Protein AF-A0A6G0KIG2-F1 (afdb_monomer)

Solvent-accessible surface area (backbone atoms only — not comparable to full-atom values): 6569 Å² total; per-residue (Å²): 133,84,80,53,71,65,61,58,51,50,54,50,49,51,51,51,50,54,52,50,51,51,53,54,60,54,52,46,63,75,35,83,82,42,42,70,57,64,36,70,68,50,46,50,51,52,51,52,51,52,53,48,53,54,50,46,46,48,62,61,52,49,46,50,52,46,25,50,55,40,21,59,71,62,56,51,98,90,60,57,73,72,58,31,50,52,49,11,48,52,52,40,52,50,53,51,52,50,53,52,51,50,54,52,48,52,50,51,61,62,62,64,58,74,90,74,127

pLDDT: mean 79.56, std 15.04, range [39.03, 95.31]

Sequence (117 aa):
MVQTGHAVAVAFALNIAAGAATILGGMVIFSKRLVYLANPLSLAVALSISSGVMMFISLVEIFGESVHLLTEGLRTEDMSEETATGHGWLSATACFAIGIALIYFIDMARGSHPSTK

Mean predicted aligned error: 9.88 Å

Secondary structure (DSSP, 8-state):
----HHHHHHHHHHHHHHHHHHHHHHHHHT-TTTGGGGSHHHHHHHHHHHHHHHHHIIIIIIHHHHHHHHHHHH--TTS-HHHHHHHHHHHHHHHHHHHHHHHHHHHHHHHTS----

Radius of gyration: 20.78 Å; Cα contacts (8 Å, |Δi|>4): 36; chains: 1; bounding box: 56×28×56 Å

Foldseek 3Di:
DPPDVVVVVVVVVVVVVVVVVVVVVVVLCVDPVSVVCVPPVNVVVVVVVVVVVVVCCVPPPVLVVQLVVQLVVQDDPPDDSVVSSVVSNVVSVVVVVVVVVVVVVVVVVVPVPPPPD

Organism: NCBI:txid53985

Structure (mmCIF, N/CA/C/O backbone):
data_AF-A0A6G0KIG2-F1
#
_entry.id   AF-A0A6G0KIG2-F1
#
loop_
_atom_site.group_PDB
_atom_site.id
_atom_site.type_symbol
_atom_site.label_atom_id
_atom_site.label_alt_id
_atom_site.label_comp_id
_atom_site.label_asym_id
_atom_site.label_entity_id
_atom_site.label_seq_id
_atom_site.pdbx_PDB_ins_code
_atom_site.Cartn_x
_atom_site.Cartn_y
_atom_site.Cartn_z
_atom_site.occupancy
_atom_site.B_iso_or_equiv
_atom_site.auth_seq_id
_atom_site.auth_comp_id
_atom_site.auth_asym_id
_atom_site.auth_atom_id
_atom_site.pdbx_PDB_model_num
ATOM 1 N N . MET A 1 1 ? 20.278 -15.048 -8.281 1.00 42.38 1 MET A N 1
ATOM 2 C CA . MET A 1 1 ? 20.905 -14.250 -7.207 1.00 42.38 1 MET A CA 1
ATOM 3 C C . MET A 1 1 ? 20.117 -14.518 -5.932 1.00 42.38 1 MET A C 1
ATOM 5 O O . MET A 1 1 ? 18.937 -14.208 -5.894 1.00 42.38 1 MET A O 1
ATOM 9 N N . VAL A 1 2 ? 20.697 -15.236 -4.966 1.00 48.34 2 VAL A N 1
ATOM 10 C CA . VAL A 1 2 ? 20.004 -15.663 -3.737 1.00 48.34 2 VAL A CA 1
ATOM 11 C C . VAL A 1 2 ? 19.819 -14.438 -2.848 1.00 48.34 2 VAL A C 1
ATOM 13 O O . VAL A 1 2 ? 20.788 -13.941 -2.283 1.00 48.34 2 VAL A O 1
ATOM 16 N N . GLN A 1 3 ? 18.593 -13.924 -2.764 1.00 55.91 3 GLN A N 1
ATOM 17 C CA . GLN A 1 3 ? 18.267 -12.810 -1.881 1.00 55.91 3 GLN A CA 1
ATOM 18 C C . GLN A 1 3 ? 18.379 -13.301 -0.431 1.00 55.91 3 GLN A C 1
ATOM 20 O O . GLN A 1 3 ? 17.667 -14.198 0.016 1.00 55.91 3 GLN A O 1
ATOM 25 N N . THR A 1 4 ? 19.383 -12.765 0.247 1.00 64.12 4 THR A N 1
ATOM 26 C CA . THR A 1 4 ? 19.946 -13.158 1.537 1.00 64.12 4 THR A CA 1
ATOM 27 C C . THR A 1 4 ? 18.859 -1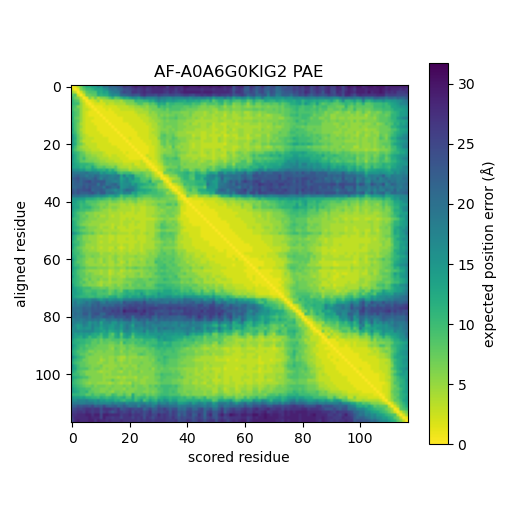3.286 2.605 1.00 64.12 4 THR A C 1
ATOM 29 O O . THR A 1 4 ? 18.028 -12.390 2.736 1.00 64.12 4 THR A O 1
ATOM 32 N N . GLY A 1 5 ? 18.873 -14.353 3.417 1.00 73.31 5 GLY A N 1
ATOM 33 C CA . GLY A 1 5 ? 17.841 -14.633 4.435 1.00 73.31 5 GLY A CA 1
ATOM 34 C C . GLY A 1 5 ? 17.510 -13.468 5.385 1.00 73.31 5 GLY A C 1
ATOM 35 O O . GLY A 1 5 ? 16.418 -13.427 5.943 1.00 73.31 5 GLY A O 1
ATOM 36 N N . HIS A 1 6 ? 18.400 -12.478 5.507 1.00 79.81 6 HIS A N 1
ATOM 37 C CA . HIS A 1 6 ? 18.152 -11.224 6.215 1.00 79.81 6 HIS A CA 1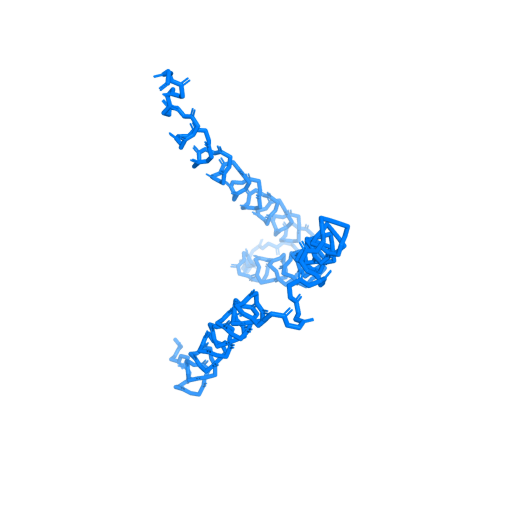
ATOM 38 C C . HIS A 1 6 ? 17.013 -10.384 5.608 1.00 79.81 6 HIS A C 1
ATOM 40 O O . HIS A 1 6 ? 16.145 -9.931 6.344 1.00 79.81 6 HIS A O 1
ATOM 46 N N . ALA A 1 7 ? 16.956 -10.214 4.281 1.00 85.69 7 ALA A N 1
ATOM 47 C CA . ALA A 1 7 ? 15.901 -9.429 3.630 1.00 85.69 7 ALA A CA 1
ATOM 48 C C . ALA A 1 7 ? 14.523 -10.084 3.808 1.00 85.69 7 ALA A C 1
ATOM 50 O O . ALA A 1 7 ? 13.537 -9.413 4.102 1.00 85.69 7 ALA A O 1
ATOM 51 N N . VAL A 1 8 ? 14.476 -11.416 3.701 1.00 87.12 8 VAL A N 1
ATOM 52 C CA . VAL A 1 8 ? 13.255 -12.199 3.932 1.00 87.12 8 VAL A CA 1
ATOM 53 C C . VAL A 1 8 ? 12.813 -12.098 5.395 1.00 87.12 8 VAL A C 1
ATOM 55 O O . VAL A 1 8 ? 11.633 -11.889 5.664 1.00 87.12 8 VAL A O 1
ATOM 58 N N . ALA A 1 9 ? 13.753 -12.178 6.343 1.00 87.94 9 ALA A N 1
ATOM 59 C CA . ALA A 1 9 ? 13.463 -12.019 7.765 1.00 87.94 9 ALA A CA 1
ATOM 60 C C . ALA A 1 9 ? 12.946 -10.610 8.105 1.00 87.94 9 ALA A C 1
ATOM 62 O O . ALA A 1 9 ? 11.990 -10.487 8.868 1.00 87.94 9 ALA A O 1
ATOM 63 N N . VAL A 1 10 ? 13.526 -9.559 7.513 1.00 91.38 10 VAL A N 1
ATOM 64 C CA . VAL A 1 10 ? 13.062 -8.173 7.690 1.00 91.38 10 VAL A CA 1
ATOM 65 C C . VAL A 1 10 ? 11.662 -7.991 7.107 1.00 91.38 10 VAL A C 1
ATOM 67 O O . VAL A 1 10 ? 10.788 -7.475 7.799 1.00 91.38 10 VAL A O 1
ATOM 70 N N . ALA A 1 11 ? 11.406 -8.472 5.886 1.00 90.94 11 ALA A N 1
ATOM 71 C CA . ALA A 1 11 ? 10.077 -8.406 5.276 1.00 90.94 11 ALA A CA 1
ATOM 72 C C . ALA A 1 11 ? 9.019 -9.127 6.131 1.00 90.94 11 ALA A C 1
ATOM 74 O O . ALA A 1 11 ? 7.927 -8.606 6.359 1.00 90.94 11 ALA A O 1
ATOM 75 N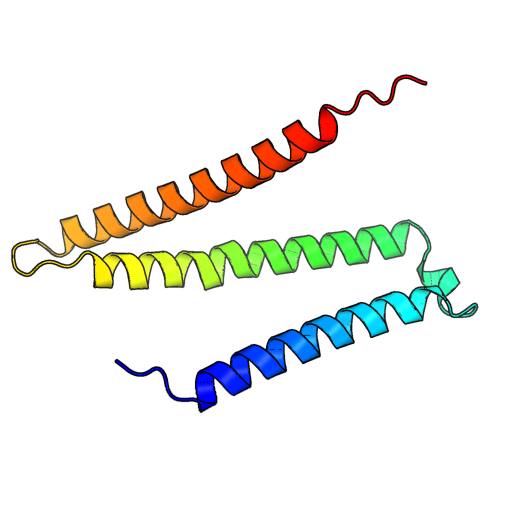 N . PHE A 1 12 ? 9.362 -10.298 6.671 1.00 92.38 12 PHE A N 1
ATOM 76 C CA . PHE A 1 12 ? 8.480 -11.052 7.557 1.00 92.38 12 PHE A CA 1
ATOM 77 C C . PHE A 1 12 ? 8.223 -10.328 8.887 1.00 92.38 12 PHE A C 1
ATOM 79 O O . PHE A 1 12 ? 7.077 -10.238 9.329 1.00 92.38 12 PHE A O 1
ATOM 86 N N . ALA A 1 13 ? 9.264 -9.761 9.502 1.00 93.69 13 ALA A N 1
ATOM 87 C CA . ALA A 1 13 ? 9.140 -8.983 10.731 1.00 93.69 13 ALA A CA 1
ATOM 88 C C . ALA A 1 13 ? 8.266 -7.733 10.535 1.00 93.69 13 ALA A C 1
ATOM 90 O O . ALA A 1 13 ? 7.409 -7.454 11.373 1.00 93.69 13 ALA A O 1
ATOM 91 N N . LEU A 1 14 ? 8.425 -7.022 9.413 1.00 92.69 14 LEU A N 1
ATOM 92 C CA . LEU A 1 14 ? 7.591 -5.868 9.064 1.00 92.69 14 LEU A CA 1
ATOM 93 C C . LEU A 1 14 ? 6.126 -6.272 8.861 1.00 92.69 14 LEU A C 1
ATOM 95 O O . LEU A 1 14 ? 5.236 -5.577 9.346 1.00 92.69 14 LEU A O 1
ATOM 99 N N . ASN A 1 15 ? 5.860 -7.419 8.230 1.00 94.38 15 ASN A N 1
ATOM 100 C CA . ASN A 1 15 ? 4.495 -7.918 8.067 1.00 94.38 15 ASN A CA 1
ATOM 101 C C . ASN A 1 15 ? 3.842 -8.288 9.414 1.00 94.38 15 ASN A C 1
ATOM 103 O O . ASN A 1 15 ? 2.681 -7.955 9.653 1.00 94.38 15 ASN A O 1
ATOM 107 N N . ILE A 1 16 ? 4.592 -8.916 10.331 1.00 95.06 16 ILE A N 1
ATOM 108 C CA . ILE A 1 16 ? 4.116 -9.182 11.700 1.00 95.06 16 ILE A CA 1
ATOM 109 C C . ILE A 1 16 ? 3.839 -7.872 12.442 1.00 95.06 16 ILE A C 1
ATOM 111 O O . ILE A 1 16 ? 2.799 -7.746 13.089 1.00 95.06 16 ILE A O 1
ATOM 115 N N . ALA A 1 17 ? 4.734 -6.889 12.338 1.00 94.75 17 ALA A N 1
ATOM 116 C CA . ALA A 1 17 ? 4.561 -5.588 12.974 1.00 94.75 17 ALA A CA 1
ATOM 117 C C . ALA A 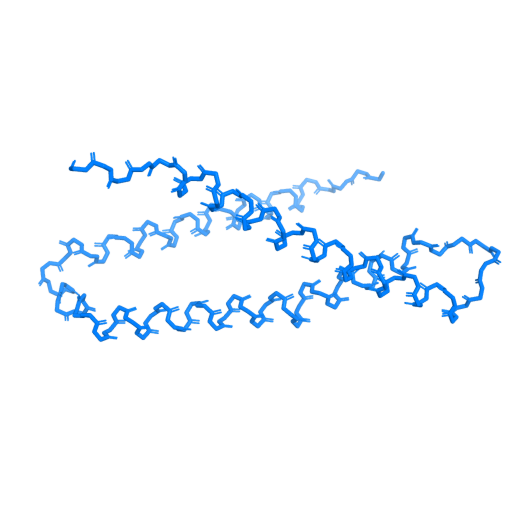1 17 ? 3.326 -4.846 12.433 1.00 94.75 17 ALA A C 1
ATOM 119 O O . ALA A 1 17 ? 2.545 -4.311 13.220 1.00 94.75 17 ALA A O 1
ATOM 120 N N . ALA A 1 18 ? 3.095 -4.875 11.117 1.00 92.31 18 ALA A N 1
ATOM 121 C CA . ALA A 1 18 ? 1.904 -4.302 10.488 1.00 92.31 18 ALA A CA 1
ATOM 122 C C . ALA A 1 18 ? 0.610 -4.992 10.965 1.00 92.31 18 ALA A C 1
ATOM 124 O O . ALA A 1 18 ? -0.376 -4.326 11.305 1.00 92.31 18 ALA A O 1
ATOM 125 N N . GLY A 1 19 ? 0.623 -6.325 11.071 1.00 93.25 19 GLY A N 1
ATOM 126 C CA . GLY A 1 19 ? -0.487 -7.095 11.638 1.00 93.25 19 GLY A CA 1
ATOM 127 C C . GLY A 1 19 ? -0.756 -6.740 13.104 1.00 93.25 19 GLY A C 1
ATOM 128 O O . GLY A 1 19 ? -1.898 -6.477 13.483 1.00 93.25 19 GLY A O 1
ATOM 129 N N . ALA A 1 20 ? 0.294 -6.649 13.924 1.00 94.12 20 ALA A N 1
ATOM 130 C CA . ALA A 1 20 ? 0.191 -6.250 15.325 1.00 94.12 20 ALA A CA 1
ATOM 131 C C . ALA A 1 20 ? -0.351 -4.819 15.484 1.00 94.12 20 ALA A C 1
ATOM 133 O O . ALA A 1 20 ? -1.223 -4.591 16.322 1.00 94.12 20 ALA A O 1
ATOM 134 N N . ALA A 1 21 ? 0.092 -3.872 14.651 1.00 92.12 21 ALA A N 1
ATOM 135 C CA . ALA A 1 21 ? -0.424 -2.503 14.639 1.00 92.12 21 ALA A CA 1
ATOM 136 C C . ALA A 1 21 ? -1.932 -2.460 14.334 1.00 92.12 21 ALA A C 1
ATOM 138 O O . ALA A 1 21 ? -2.674 -1.727 14.989 1.00 92.12 21 ALA A O 1
ATOM 139 N N . THR A 1 22 ? -2.405 -3.303 13.411 1.00 91.00 22 THR A N 1
ATOM 140 C CA . THR A 1 22 ? -3.836 -3.427 13.084 1.00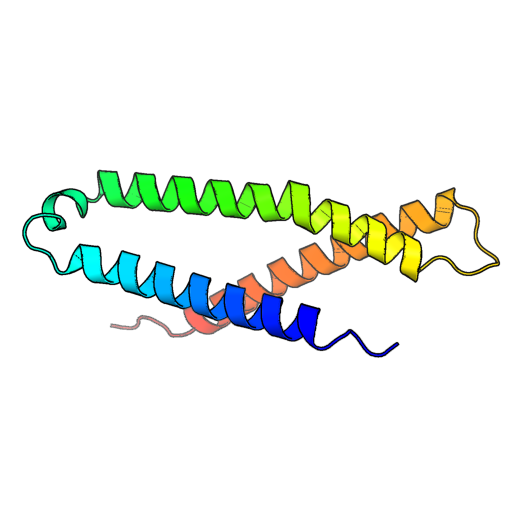 91.00 22 THR A CA 1
ATOM 141 C C . THR A 1 22 ? -4.639 -3.985 14.263 1.00 91.00 22 THR A C 1
ATOM 143 O O . THR A 1 22 ? -5.700 -3.456 14.596 1.00 91.00 22 THR A O 1
ATOM 146 N N . ILE A 1 23 ? -4.121 -5.012 14.950 1.00 91.25 23 ILE A N 1
ATOM 147 C CA . ILE A 1 23 ? -4.758 -5.596 16.143 1.00 91.25 23 ILE A CA 1
ATOM 148 C C . ILE A 1 23 ? -4.832 -4.571 17.279 1.00 91.25 23 ILE A C 1
ATOM 150 O O . ILE A 1 23 ? -5.878 -4.436 17.915 1.00 91.25 23 ILE A O 1
ATOM 154 N N . LEU A 1 24 ? -3.754 -3.818 17.519 1.00 88.00 24 LEU A N 1
ATOM 155 C CA . LEU A 1 24 ? -3.734 -2.752 18.523 1.00 88.00 24 LEU A CA 1
ATOM 156 C C . LEU A 1 24 ? -4.735 -1.638 18.181 1.00 88.00 24 LEU A C 1
ATOM 158 O O . LEU A 1 24 ? -5.490 -1.213 19.055 1.00 88.00 24 LEU A O 1
ATOM 162 N N . GLY A 1 25 ? -4.804 -1.223 16.912 1.00 84.19 25 GLY A N 1
ATOM 163 C CA . GLY A 1 25 ? -5.801 -0.267 16.427 1.00 84.19 25 GLY A CA 1
ATOM 164 C C . GLY A 1 25 ? -7.243 -0.759 16.605 1.00 84.19 25 GLY A C 1
ATOM 165 O O . GLY A 1 25 ? -8.112 0.009 17.008 1.00 84.19 25 GLY A O 1
ATOM 166 N N . GLY A 1 26 ? -7.500 -2.053 16.391 1.00 83.44 26 GLY A N 1
ATOM 167 C CA . GLY A 1 26 ? -8.807 -2.668 16.644 1.00 83.44 26 GLY A CA 1
ATOM 168 C C . GLY A 1 26 ? -9.148 -2.784 18.134 1.00 83.44 26 GLY A C 1
ATOM 169 O O . GLY A 1 26 ? -10.287 -2.545 18.534 1.00 83.44 26 GLY A O 1
ATOM 170 N N . MET A 1 27 ? -8.163 -3.090 18.984 1.00 83.06 27 MET A N 1
ATOM 171 C CA . MET A 1 27 ? -8.348 -3.219 20.435 1.00 83.06 27 MET A CA 1
ATOM 172 C C . MET A 1 27 ? -8.775 -1.898 21.089 1.00 83.06 27 MET A C 1
ATOM 174 O O . MET A 1 27 ? -9.562 -1.899 22.038 1.00 83.06 27 MET A O 1
ATOM 178 N N . VAL A 1 28 ? -8.320 -0.767 20.543 1.00 76.31 28 VAL A N 1
ATOM 179 C CA . VAL A 1 28 ? -8.722 0.583 20.962 1.00 76.31 28 VAL A CA 1
ATOM 180 C C . VAL A 1 28 ? -10.245 0.785 20.904 1.00 76.31 28 VAL A C 1
ATOM 182 O O . VAL A 1 28 ? -10.800 1.456 21.776 1.00 76.31 28 VAL A O 1
ATOM 185 N N . ILE A 1 29 ? -10.940 0.145 19.958 1.00 74.19 29 ILE A N 1
ATOM 186 C CA . ILE A 1 29 ? -12.397 0.267 19.781 1.00 74.19 29 ILE A CA 1
ATOM 187 C C . ILE A 1 29 ? -13.170 -0.409 20.930 1.00 74.19 29 ILE A C 1
ATOM 189 O O . ILE A 1 29 ? -14.254 0.039 21.294 1.00 74.19 29 ILE A O 1
ATOM 193 N N . PHE A 1 30 ? -12.613 -1.445 21.567 1.00 68.25 30 PHE A N 1
ATOM 194 C CA . PHE A 1 30 ? -13.278 -2.177 22.657 1.00 68.25 30 PHE A CA 1
ATOM 195 C C . PHE A 1 30 ? -13.181 -1.488 24.030 1.00 68.25 30 PHE A C 1
ATOM 197 O O . PHE A 1 30 ? -13.873 -1.877 24.975 1.00 68.25 30 PHE A O 1
ATOM 204 N N . SER A 1 31 ? -12.351 -0.452 24.176 1.00 66.56 31 SER A N 1
ATOM 205 C CA . SER A 1 31 ? -12.204 0.269 25.443 1.00 66.56 31 SER A CA 1
ATOM 206 C C . SER A 1 31 ? -13.289 1.334 25.605 1.00 66.56 31 SER A C 1
ATOM 208 O O . SER A 1 31 ? -13.319 2.321 24.873 1.00 66.56 31 SER A O 1
ATOM 210 N N . LYS A 1 32 ? -14.143 1.204 26.632 1.00 59.28 32 LYS A N 1
ATOM 211 C CA . LYS A 1 32 ? -15.237 2.157 26.935 1.00 59.28 32 LYS A CA 1
ATOM 212 C C . LYS A 1 32 ? -14.783 3.621 27.083 1.00 59.28 32 LYS A C 1
ATOM 214 O O . LYS A 1 32 ? -15.598 4.519 26.910 1.00 59.28 32 LYS A O 1
ATOM 219 N N . ARG A 1 33 ? -13.499 3.874 27.385 1.00 59.00 33 ARG A N 1
ATOM 220 C CA . ARG A 1 33 ? -12.904 5.227 27.429 1.00 59.00 33 ARG A CA 1
ATOM 221 C C . ARG A 1 33 ? -12.502 5.768 26.051 1.00 59.00 33 ARG A C 1
ATOM 223 O O . ARG A 1 33 ? -12.526 6.979 25.873 1.00 59.00 33 ARG A O 1
ATOM 230 N N . LEU A 1 34 ? -12.146 4.905 25.095 1.00 55.28 34 LEU A N 1
ATOM 231 C CA . LEU A 1 34 ? -11.754 5.299 23.734 1.00 55.28 34 LEU A CA 1
ATOM 232 C C . LEU A 1 34 ? -12.906 5.183 22.722 1.00 55.28 34 LEU A C 1
ATOM 234 O O . LEU A 1 34 ? -12.822 5.775 21.654 1.00 55.28 34 LEU A O 1
ATOM 238 N N . VAL A 1 35 ? -14.030 4.552 23.079 1.00 55.59 35 VAL A N 1
ATOM 239 C CA . VAL A 1 35 ? -15.285 4.586 22.295 1.00 55.59 35 VAL A CA 1
ATOM 240 C C . VAL A 1 35 ? -15.779 6.020 22.038 1.00 55.59 35 VAL A C 1
ATOM 242 O O . VAL A 1 35 ? -16.389 6.280 21.008 1.00 55.59 35 VAL A O 1
ATOM 245 N N . TYR A 1 36 ? -15.450 6.989 22.901 1.00 54.06 36 TYR A N 1
ATOM 246 C CA . TYR A 1 36 ? -15.728 8.410 22.644 1.00 54.06 36 TYR A CA 1
ATOM 247 C C . TYR A 1 36 ? -14.949 8.970 21.431 1.00 54.06 36 TYR A C 1
ATOM 249 O O . TYR A 1 36 ? -15.443 9.846 20.725 1.00 54.06 36 TYR A O 1
ATOM 257 N N . LEU A 1 37 ? -13.761 8.424 21.135 1.00 54.34 37 LEU A N 1
ATOM 258 C CA . LEU A 1 37 ? -12.971 8.717 19.929 1.00 54.34 37 LEU A CA 1
ATOM 259 C C . LEU A 1 37 ? -13.446 7.919 18.704 1.00 54.34 37 LEU A C 1
ATOM 261 O O . LEU A 1 37 ? -13.016 8.214 17.596 1.00 54.34 37 LEU A O 1
ATOM 265 N N . ALA A 1 38 ? -14.356 6.954 18.867 1.00 59.66 38 ALA A N 1
ATOM 266 C CA . ALA A 1 38 ? -15.083 6.322 17.763 1.00 59.66 38 ALA A CA 1
ATOM 267 C C . ALA A 1 38 ? -16.311 7.151 17.326 1.00 59.66 38 ALA A C 1
ATOM 269 O O . ALA A 1 38 ? -17.209 6.649 16.654 1.00 59.66 38 ALA A O 1
ATOM 270 N N . ASN A 1 39 ? -16.362 8.435 17.701 1.00 72.12 39 ASN A N 1
ATOM 271 C CA . ASN A 1 39 ? -17.277 9.406 17.112 1.00 72.12 39 ASN A CA 1
ATOM 272 C C . ASN A 1 39 ? -17.027 9.465 15.585 1.00 72.12 39 ASN A C 1
ATOM 274 O O . ASN A 1 39 ? -15.858 9.538 15.186 1.00 72.12 39 ASN A O 1
ATOM 278 N N . PRO A 1 40 ? -18.066 9.453 14.724 1.00 78.62 40 PRO A N 1
ATOM 279 C CA . PRO A 1 40 ? -17.932 9.488 13.262 1.00 78.62 40 PRO A CA 1
ATOM 280 C C . PRO A 1 40 ? -16.949 10.536 12.729 1.00 78.62 40 PRO A C 1
ATOM 282 O O . PRO A 1 40 ? -16.273 10.278 11.740 1.00 78.62 40 PRO A O 1
ATOM 285 N N . LEU A 1 41 ? -16.810 11.684 13.400 1.00 82.31 41 LEU A N 1
ATOM 286 C CA . LEU A 1 41 ? -15.842 12.718 13.022 1.00 82.31 41 LEU A CA 1
ATOM 287 C C . LEU A 1 41 ? -14.390 12.229 13.174 1.00 82.31 41 LEU A C 1
ATOM 289 O O . LEU A 1 41 ? -13.590 12.344 12.252 1.00 82.31 41 LEU A O 1
ATOM 293 N N . SER A 1 42 ? -14.050 11.632 14.315 1.00 82.12 42 SER A N 1
ATOM 294 C CA . SER A 1 42 ? -12.700 11.120 14.579 1.00 82.12 42 SER A CA 1
ATOM 295 C C . SER A 1 42 ? -12.363 9.929 13.673 1.00 82.12 42 SER A C 1
ATOM 297 O O . SER A 1 42 ? -11.254 9.847 13.146 1.00 82.12 42 SER A O 1
ATOM 299 N N . LEU A 1 43 ? -13.345 9.065 13.392 1.00 84.19 43 LEU A N 1
ATOM 300 C CA . LEU A 1 43 ? -13.187 7.983 12.420 1.00 84.19 43 LEU A CA 1
ATOM 301 C C . LEU A 1 43 ? -12.969 8.520 10.996 1.00 84.19 43 LEU A C 1
ATOM 303 O O . LEU A 1 43 ? -12.062 8.059 10.308 1.00 84.19 43 LEU A O 1
ATOM 307 N N . ALA A 1 44 ? -13.735 9.525 10.567 1.00 89.00 44 ALA A N 1
ATOM 308 C CA . ALA A 1 44 ? -13.549 10.160 9.264 1.00 89.00 44 ALA A CA 1
ATOM 309 C C . ALA A 1 44 ? -12.166 10.820 9.134 1.00 89.00 44 ALA A C 1
ATOM 311 O O . ALA A 1 44 ? -11.513 10.671 8.104 1.00 89.00 44 ALA A O 1
ATOM 312 N N . VAL A 1 45 ? -11.684 11.489 10.188 1.00 90.88 45 VAL A N 1
ATOM 313 C CA . VAL A 1 45 ? -10.336 12.080 10.221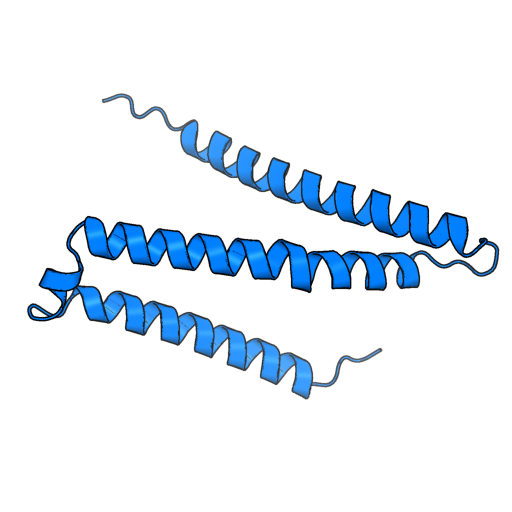 1.00 90.88 45 VAL A CA 1
ATOM 314 C C . VAL A 1 45 ? -9.262 10.995 10.129 1.00 90.88 45 VAL A C 1
ATOM 316 O O . VAL A 1 45 ? -8.357 11.110 9.305 1.00 90.88 45 VAL A O 1
ATOM 319 N N . ALA A 1 46 ? -9.373 9.915 10.906 1.00 88.75 46 ALA A N 1
ATOM 320 C CA . ALA A 1 46 ? -8.413 8.812 10.868 1.00 88.75 46 ALA A CA 1
ATOM 321 C C . ALA A 1 46 ? -8.373 8.117 9.494 1.00 88.75 46 ALA A C 1
ATOM 323 O O . ALA A 1 46 ? -7.289 7.868 8.964 1.00 88.75 46 ALA A O 1
ATOM 324 N N . LEU A 1 47 ? -9.536 7.861 8.884 1.00 90.62 47 LEU A N 1
ATOM 325 C CA . LEU A 1 47 ? -9.627 7.281 7.540 1.00 90.62 47 LEU A CA 1
ATOM 326 C C . LEU A 1 47 ? -9.086 8.227 6.465 1.00 90.62 47 LEU A C 1
ATOM 328 O O . LEU A 1 47 ? -8.373 7.782 5.569 1.00 90.62 47 LEU A O 1
ATOM 332 N N . SER A 1 48 ? -9.365 9.529 6.570 1.00 94.25 48 SER A N 1
ATOM 333 C CA . SER A 1 48 ? -8.823 10.529 5.648 1.00 94.25 48 SER A CA 1
ATOM 334 C C . SER A 1 48 ? -7.299 10.594 5.725 1.00 94.25 48 SER A C 1
ATOM 336 O O . SER A 1 48 ? -6.643 10.634 4.686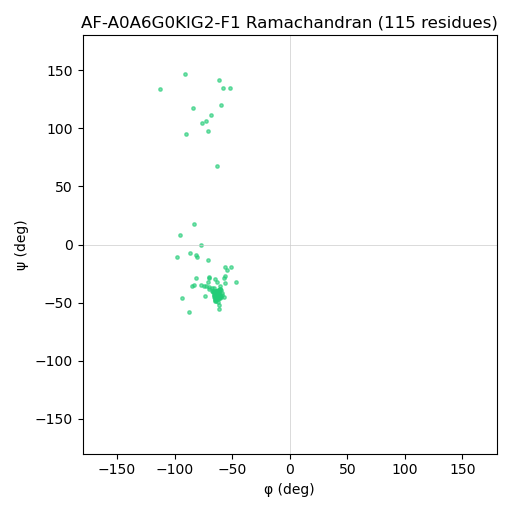 1.00 94.25 48 SER A O 1
ATOM 338 N N . ILE A 1 49 ? -6.726 10.583 6.934 1.00 95.12 49 ILE A N 1
ATOM 339 C CA . ILE A 1 49 ? -5.270 10.577 7.124 1.00 95.12 49 ILE A CA 1
ATOM 340 C C . ILE A 1 49 ? -4.676 9.279 6.566 1.00 95.12 49 ILE A C 1
ATOM 342 O O . ILE A 1 49 ? -3.704 9.331 5.819 1.00 95.12 49 ILE A O 1
ATOM 346 N N . SER A 1 50 ? -5.278 8.124 6.864 1.00 92.75 50 SER A N 1
ATOM 347 C CA . SER A 1 50 ? -4.807 6.826 6.364 1.00 92.75 50 SER A CA 1
ATOM 348 C C . SER A 1 50 ? -4.831 6.751 4.835 1.00 92.75 50 SER A C 1
ATOM 350 O O . SER A 1 50 ? -3.840 6.344 4.228 1.00 92.75 50 SER A O 1
ATOM 352 N N . SER A 1 51 ? -5.914 7.215 4.207 1.00 94.50 51 SER A N 1
ATOM 353 C CA . SER A 1 51 ? -6.016 7.297 2.749 1.00 94.50 51 SER A CA 1
ATOM 354 C C . SER A 1 51 ? -4.975 8.251 2.160 1.00 94.50 51 SER A C 1
ATOM 356 O O . SER A 1 51 ? -4.393 7.945 1.123 1.00 94.50 51 SER A O 1
ATOM 358 N N . GLY A 1 52 ? -4.722 9.392 2.809 1.00 94.12 52 GLY A N 1
ATOM 359 C CA . GLY A 1 52 ? -3.716 10.359 2.365 1.00 94.12 52 GLY A CA 1
ATOM 360 C C . GLY A 1 52 ? -2.297 9.794 2.417 1.00 94.12 52 GLY A C 1
ATOM 361 O O . GLY A 1 52 ? -1.568 9.873 1.431 1.00 94.12 52 GLY A O 1
ATOM 362 N N . VAL A 1 53 ? -1.924 9.161 3.535 1.00 95.31 53 VAL A N 1
ATOM 363 C CA . VAL A 1 53 ? -0.608 8.521 3.700 1.00 95.31 53 VAL A CA 1
ATOM 364 C C . VAL A 1 53 ? -0.413 7.413 2.667 1.00 95.31 53 VAL A C 1
ATOM 366 O O . VAL A 1 53 ? 0.630 7.355 2.021 1.00 95.31 53 VAL A O 1
ATOM 369 N N . MET A 1 54 ? -1.426 6.573 2.441 1.00 93.56 54 MET A N 1
ATOM 370 C CA . MET A 1 54 ? -1.323 5.497 1.455 1.00 93.56 54 MET A CA 1
ATOM 371 C C . MET A 1 54 ? -1.198 6.023 0.018 1.00 93.56 54 MET A C 1
ATOM 373 O O . MET A 1 54 ? -0.429 5.470 -0.771 1.00 93.56 54 MET A O 1
ATOM 377 N N . MET A 1 55 ? -1.898 7.110 -0.322 1.00 94.12 55 MET A N 1
ATOM 378 C CA . MET A 1 55 ? -1.776 7.758 -1.631 1.00 94.12 55 MET A CA 1
ATOM 379 C C . MET A 1 55 ? -0.388 8.385 -1.828 1.00 94.12 55 MET A C 1
ATOM 381 O O . MET A 1 55 ? 0.194 8.238 -2.902 1.00 94.12 55 MET A O 1
ATOM 385 N N . PHE A 1 56 ? 0.163 9.026 -0.792 1.00 94.75 56 PHE A N 1
ATOM 386 C CA .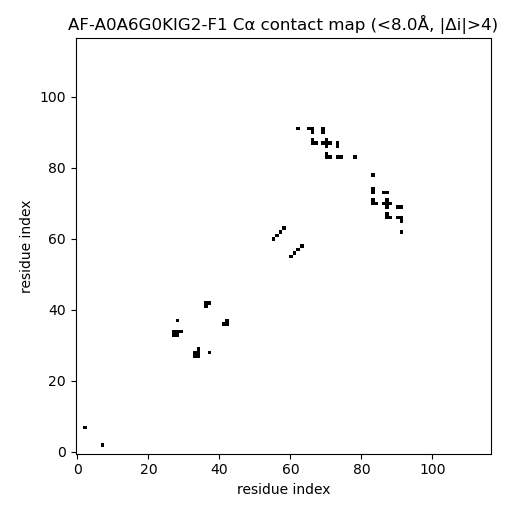 PHE A 1 56 ? 1.509 9.601 -0.827 1.00 94.75 56 PHE A CA 1
ATOM 387 C C . PHE A 1 56 ? 2.580 8.528 -1.060 1.00 94.75 56 PHE A C 1
ATOM 389 O O . PHE A 1 56 ? 3.349 8.640 -2.013 1.00 94.75 56 PHE A O 1
ATOM 396 N N . ILE A 1 57 ? 2.572 7.454 -0.262 1.00 93.94 57 ILE A N 1
ATOM 397 C CA . ILE A 1 57 ? 3.524 6.339 -0.399 1.00 93.94 57 ILE A CA 1
ATOM 398 C C . ILE A 1 57 ? 3.416 5.712 -1.798 1.00 93.94 57 ILE A C 1
ATOM 400 O O . ILE A 1 57 ? 4.425 5.455 -2.451 1.00 93.94 57 ILE A O 1
ATOM 404 N N . SER A 1 58 ? 2.195 5.509 -2.304 1.00 93.56 58 SER A N 1
ATOM 405 C CA . SER A 1 58 ? 1.985 4.879 -3.615 1.00 93.56 58 SER A CA 1
ATOM 406 C C . SER A 1 58 ? 2.542 5.715 -4.773 1.00 93.56 58 SER A C 1
ATOM 408 O O . SER A 1 58 ? 3.182 5.166 -5.668 1.00 93.56 58 SER A O 1
ATOM 410 N N . LEU A 1 59 ? 2.302 7.032 -4.772 1.00 89.62 59 LEU A N 1
ATOM 411 C CA . LEU A 1 59 ? 2.671 7.912 -5.887 1.00 89.62 59 LEU A CA 1
ATOM 412 C C . LEU A 1 59 ? 4.118 8.410 -5.824 1.00 89.62 59 LEU A C 1
ATOM 414 O O . LEU A 1 59 ? 4.735 8.586 -6.870 1.00 89.62 59 LEU A O 1
ATOM 418 N N . VAL A 1 60 ? 4.651 8.673 -4.631 1.00 91.12 60 VAL A N 1
ATOM 419 C CA . VAL A 1 60 ? 5.982 9.280 -4.477 1.00 91.12 60 VAL A CA 1
ATOM 420 C C . VAL A 1 60 ? 7.058 8.219 -4.299 1.00 91.12 60 VAL A C 1
ATOM 422 O O . VAL A 1 60 ? 8.091 8.291 -4.956 1.00 91.12 60 VAL A O 1
ATOM 425 N N . GLU A 1 61 ? 6.821 7.228 -3.442 1.00 90.12 61 GLU A N 1
ATOM 426 C CA . GLU A 1 61 ? 7.834 6.219 -3.122 1.00 90.12 61 GLU A CA 1
ATOM 427 C C . GLU A 1 61 ? 7.767 5.056 -4.115 1.00 90.12 61 GLU A C 1
ATOM 429 O O . GLU A 1 61 ? 8.726 4.789 -4.836 1.00 90.12 61 GLU A O 1
ATOM 434 N N . ILE A 1 62 ? 6.610 4.390 -4.213 1.00 91.00 62 ILE A N 1
ATOM 435 C CA . ILE A 1 62 ? 6.503 3.146 -4.988 1.00 91.00 62 ILE A CA 1
ATOM 436 C C . ILE A 1 62 ? 6.521 3.399 -6.495 1.00 91.00 62 ILE A C 1
ATOM 438 O O . ILE A 1 62 ? 7.205 2.672 -7.215 1.00 91.00 62 ILE A O 1
ATOM 442 N N . PHE A 1 63 ? 5.793 4.396 -7.004 1.00 89.31 63 PHE A N 1
ATOM 443 C CA . PHE A 1 63 ? 5.751 4.649 -8.448 1.00 89.31 63 PHE A CA 1
ATOM 444 C C . PHE A 1 63 ? 7.119 5.082 -8.999 1.00 89.31 63 PHE A C 1
ATOM 446 O O . PHE A 1 63 ? 7.532 4.592 -10.050 1.00 89.31 63 PHE A O 1
ATOM 453 N N . GLY A 1 64 ? 7.849 5.932 -8.268 1.00 87.00 64 GLY A N 1
ATOM 454 C CA . GLY A 1 64 ? 9.201 6.355 -8.641 1.00 87.00 64 GLY A CA 1
ATOM 455 C C . GLY A 1 64 ? 10.186 5.186 -8.684 1.00 87.00 64 GLY A C 1
ATOM 456 O O . GLY A 1 64 ? 10.855 4.982 -9.698 1.00 87.00 64 GLY A O 1
ATOM 457 N N . GLU A 1 65 ? 10.202 4.368 -7.629 1.00 89.75 65 GLU A N 1
ATOM 458 C CA . GLU A 1 65 ? 11.045 3.170 -7.562 1.00 89.75 65 GLU A CA 1
ATOM 459 C C . GLU A 1 65 ? 10.680 2.159 -8.664 1.00 89.75 65 GLU A C 1
ATOM 461 O O . GLU A 1 65 ? 11.551 1.582 -9.311 1.00 89.75 65 GLU A O 1
ATOM 466 N N . SER A 1 66 ? 9.385 1.992 -8.951 1.00 86.00 66 SER A N 1
ATOM 467 C CA . SER A 1 66 ? 8.905 1.080 -9.997 1.00 86.00 66 SER A CA 1
ATOM 468 C C . SER A 1 66 ? 9.359 1.508 -11.392 1.00 86.00 66 SER A C 1
ATOM 470 O O . SER A 1 66 ? 9.813 0.667 -12.163 1.00 86.00 66 SER A O 1
ATOM 472 N N . VAL A 1 67 ? 9.271 2.803 -11.724 1.00 86.44 67 VAL A N 1
ATOM 473 C CA . VAL A 1 67 ? 9.778 3.338 -13.000 1.00 86.44 67 VAL A CA 1
ATOM 474 C C . VAL A 1 67 ? 11.286 3.123 -13.107 1.00 86.44 67 VAL A C 1
ATOM 476 O O . VAL A 1 67 ? 11.763 2.723 -14.169 1.00 86.44 67 VAL A O 1
ATOM 479 N N . HIS A 1 68 ? 12.030 3.361 -12.025 1.00 85.12 68 HIS A N 1
ATOM 480 C CA . HIS A 1 68 ? 13.479 3.180 -11.997 1.00 85.12 68 HIS A CA 1
ATOM 481 C C . HIS A 1 68 ? 13.868 1.718 -12.260 1.00 85.12 68 HIS A C 1
ATOM 483 O O . HIS A 1 68 ? 14.571 1.435 -13.230 1.00 85.12 68 HIS A O 1
ATOM 489 N N . LEU A 1 69 ? 13.334 0.783 -11.466 1.00 85.50 69 LEU A N 1
ATOM 490 C CA . LEU A 1 69 ? 13.613 -0.651 -11.593 1.00 85.50 69 LEU A CA 1
ATOM 491 C C . LEU A 1 69 ? 13.190 -1.212 -12.955 1.00 85.50 69 LEU A C 1
ATOM 493 O O . LEU A 1 69 ? 13.854 -2.088 -13.506 1.00 85.50 69 LEU A O 1
ATOM 497 N N . LEU A 1 70 ? 12.091 -0.710 -13.519 1.00 83.25 70 LEU A N 1
ATOM 498 C CA . LEU A 1 70 ? 11.586 -1.161 -14.811 1.00 83.25 70 LEU A CA 1
ATOM 499 C C . LEU A 1 70 ? 12.383 -0.582 -15.983 1.00 83.25 70 LEU A C 1
ATOM 501 O O . LEU A 1 70 ? 12.612 -1.284 -16.963 1.00 83.25 70 LEU A O 1
ATOM 505 N N . THR A 1 71 ? 12.862 0.659 -15.867 1.00 79.81 71 THR A N 1
ATOM 506 C CA . THR A 1 71 ? 13.803 1.260 -16.828 1.00 79.81 71 THR A CA 1
ATOM 507 C C . THR A 1 71 ? 15.126 0.498 -16.835 1.00 79.81 71 THR A C 1
ATOM 509 O O . THR A 1 71 ? 15.648 0.190 -17.903 1.00 79.81 71 THR A O 1
ATOM 512 N N . GLU A 1 72 ? 15.648 0.154 -15.655 1.00 79.38 72 GLU A N 1
ATOM 513 C CA . GLU A 1 72 ? 16.872 -0.637 -15.505 1.00 79.38 72 GLU A CA 1
ATOM 514 C C . GLU A 1 72 ? 16.689 -2.063 -16.047 1.00 79.38 72 GLU A C 1
ATOM 516 O O . GLU A 1 72 ? 17.517 -2.542 -16.819 1.00 79.38 72 GLU A O 1
ATOM 521 N N . GLY A 1 73 ? 15.570 -2.717 -15.726 1.00 76.88 73 GLY A N 1
ATOM 522 C CA . GLY A 1 73 ? 15.268 -4.077 -16.179 1.00 76.88 73 GLY A CA 1
ATOM 523 C C . GLY A 1 73 ? 14.950 -4.205 -17.674 1.00 76.88 73 GLY A C 1
ATOM 524 O O . GLY A 1 73 ? 15.187 -5.262 -18.254 1.00 76.88 73 GLY A O 1
ATOM 525 N N . LEU A 1 74 ? 14.427 -3.152 -18.314 1.00 71.19 74 LEU A N 1
ATOM 526 C CA . LEU A 1 74 ? 14.154 -3.117 -19.759 1.00 71.19 74 LEU A CA 1
ATOM 527 C C . LEU A 1 74 ? 15.366 -2.678 -20.594 1.00 71.19 74 LEU A C 1
ATOM 529 O O . LEU A 1 74 ? 15.312 -2.731 -21.826 1.00 71.19 74 LEU A O 1
ATOM 533 N N . ARG A 1 75 ? 16.459 -2.246 -19.957 1.00 64.31 75 ARG A N 1
ATOM 534 C CA . ARG A 1 75 ? 17.660 -1.774 -20.643 1.00 64.31 75 ARG A CA 1
ATOM 535 C C . ARG A 1 75 ? 18.399 -2.948 -21.307 1.00 64.31 75 ARG A C 1
ATOM 537 O O . ARG A 1 75 ? 19.160 -3.664 -20.668 1.00 64.31 75 ARG A O 1
ATOM 544 N N . THR A 1 76 ? 18.173 -3.141 -22.606 1.00 59.91 76 THR A N 1
ATOM 545 C CA . THR A 1 76 ? 18.946 -4.063 -23.464 1.00 59.91 76 THR A CA 1
ATOM 546 C C . THR A 1 76 ? 20.122 -3.315 -24.105 1.00 59.91 76 THR A C 1
ATOM 548 O O . THR A 1 76 ? 19.990 -2.127 -24.396 1.00 59.91 76 THR A O 1
ATOM 551 N N . GLU A 1 77 ? 21.261 -3.988 -24.331 1.00 56.25 77 GLU A N 1
ATOM 552 C CA . GLU A 1 77 ? 22.522 -3.373 -24.806 1.00 56.25 77 GLU A CA 1
ATOM 553 C C . GLU A 1 77 ? 22.405 -2.587 -26.133 1.00 56.25 77 GLU A C 1
ATOM 555 O O . GLU A 1 77 ? 23.218 -1.701 -26.382 1.00 56.25 77 GLU A O 1
ATOM 560 N N . ASP A 1 78 ? 21.360 -2.827 -26.934 1.00 53.00 78 ASP A N 1
ATOM 561 C CA . ASP A 1 78 ? 21.107 -2.170 -28.228 1.00 53.00 78 ASP A CA 1
ATOM 562 C C . ASP A 1 78 ? 20.162 -0.940 -28.177 1.00 53.00 78 ASP A C 1
ATOM 564 O O . ASP A 1 78 ? 19.761 -0.427 -29.225 1.00 53.00 78 ASP A O 1
ATOM 568 N N . MET A 1 79 ? 19.767 -0.434 -26.997 1.00 53.03 79 MET A N 1
ATOM 569 C CA . MET A 1 79 ? 18.790 0.670 -26.879 1.00 53.03 79 MET A CA 1
ATOM 570 C C . MET A 1 79 ? 19.368 1.986 -26.329 1.00 53.03 79 MET A C 1
ATOM 572 O O . MET A 1 79 ? 20.040 2.015 -25.300 1.00 53.03 79 MET A O 1
ATOM 576 N N . SER A 1 80 ? 19.026 3.105 -26.985 1.00 57.28 80 SER A N 1
ATOM 577 C CA . SER A 1 80 ? 19.307 4.477 -26.522 1.00 57.28 80 SER A CA 1
ATOM 578 C C . SER A 1 80 ? 18.627 4.770 -25.174 1.00 57.28 80 SER A C 1
ATOM 580 O O . SER A 1 80 ? 17.476 4.376 -24.959 1.00 57.28 80 SER A O 1
ATOM 582 N N . GLU A 1 81 ? 19.305 5.507 -24.282 1.00 58.94 81 GLU A N 1
ATOM 583 C CA . GLU A 1 81 ? 18.804 5.851 -22.936 1.00 58.94 81 GLU A CA 1
ATOM 584 C C . GLU A 1 81 ? 17.449 6.582 -22.959 1.00 58.94 81 GLU A C 1
ATOM 586 O O . GLU A 1 81 ? 16.627 6.424 -22.053 1.00 58.94 81 GLU A O 1
ATOM 591 N N . GLU A 1 82 ? 17.167 7.320 -24.032 1.00 59.06 82 GLU A N 1
ATOM 592 C CA . GLU A 1 82 ? 15.906 8.044 -24.223 1.00 59.06 82 GLU A CA 1
ATOM 593 C C . GLU A 1 82 ? 14.723 7.096 -24.504 1.00 59.06 82 GLU A C 1
ATOM 595 O O . GLU A 1 82 ? 13.594 7.338 -24.082 1.00 59.06 82 GLU A O 1
ATOM 600 N N . THR A 1 83 ? 14.967 5.959 -25.163 1.00 61.94 83 THR A N 1
ATOM 601 C CA . THR A 1 83 ? 13.921 4.964 -25.459 1.00 61.94 83 THR A CA 1
ATOM 602 C C . THR A 1 83 ? 13.682 4.033 -24.267 1.00 61.94 83 THR A C 1
ATOM 604 O O . THR A 1 83 ? 12.540 3.664 -23.989 1.00 61.94 83 THR A O 1
ATOM 607 N N . ALA A 1 84 ? 14.734 3.702 -23.511 1.00 61.62 84 ALA A N 1
ATOM 608 C CA . ALA A 1 84 ? 14.625 2.903 -22.288 1.00 61.62 84 ALA A CA 1
ATOM 609 C C . ALA A 1 84 ? 13.803 3.621 -21.200 1.00 61.62 84 ALA A C 1
ATOM 611 O O . ALA A 1 84 ? 12.920 3.019 -20.588 1.00 61.62 84 ALA A O 1
ATOM 612 N N . THR A 1 85 ? 14.027 4.926 -21.015 1.00 65.88 85 THR A N 1
ATOM 613 C CA . THR A 1 85 ? 13.270 5.754 -20.057 1.00 65.88 85 THR A CA 1
ATOM 614 C C . THR A 1 85 ? 11.805 5.930 -20.470 1.00 65.88 85 THR A C 1
ATOM 616 O O . THR A 1 85 ? 10.910 5.819 -19.629 1.00 65.88 85 THR A O 1
ATOM 619 N N . GLY A 1 86 ? 11.537 6.115 -21.769 1.00 67.38 86 GLY A N 1
ATOM 620 C CA . GLY A 1 86 ? 10.176 6.177 -22.309 1.00 67.38 86 GLY A CA 1
ATOM 621 C C . GLY A 1 86 ? 9.381 4.882 -22.100 1.00 67.38 86 GLY A C 1
ATOM 622 O O . GLY A 1 86 ? 8.226 4.923 -21.666 1.00 67.38 86 GLY A O 1
ATOM 623 N N . HIS A 1 87 ? 9.996 3.719 -22.345 1.00 74.06 87 HIS A N 1
ATOM 624 C CA . HIS A 1 87 ? 9.344 2.429 -22.101 1.00 74.06 87 HIS A CA 1
ATOM 625 C C . HIS A 1 87 ? 9.169 2.118 -20.615 1.00 74.06 87 HIS A C 1
ATOM 627 O O . HIS A 1 87 ? 8.127 1.571 -20.252 1.00 74.06 87 HIS A O 1
ATOM 633 N N . GLY A 1 88 ? 10.124 2.487 -19.757 1.00 75.81 88 GLY A N 1
ATOM 634 C CA . GLY A 1 88 ? 10.004 2.330 -18.306 1.00 75.81 88 GLY A CA 1
ATOM 635 C C . GLY A 1 88 ? 8.803 3.087 -17.734 1.00 75.81 88 GLY A C 1
ATOM 636 O O . GLY A 1 88 ? 8.002 2.515 -16.998 1.00 75.81 88 GLY A O 1
ATOM 637 N N . TRP A 1 89 ? 8.597 4.338 -18.157 1.00 80.00 89 TRP A N 1
ATOM 638 C CA . TRP A 1 89 ? 7.416 5.118 -17.770 1.00 80.00 89 TRP A CA 1
ATOM 639 C C . TRP A 1 89 ? 6.112 4.512 -18.297 1.00 80.00 89 TRP A C 1
ATOM 641 O O . TRP A 1 89 ? 5.169 4.316 -17.531 1.00 80.00 89 TRP A O 1
ATOM 651 N N . LEU A 1 90 ? 6.060 4.161 -19.588 1.00 83.62 90 LEU A N 1
ATOM 652 C CA . LEU A 1 90 ? 4.857 3.591 -20.200 1.00 83.62 90 LEU A CA 1
ATOM 653 C C . LEU A 1 90 ? 4.443 2.278 -19.524 1.00 83.62 90 LEU A C 1
ATOM 655 O O . LEU A 1 90 ? 3.265 2.067 -19.237 1.00 83.62 90 LEU A O 1
ATOM 659 N N . SER A 1 91 ? 5.406 1.398 -19.261 1.00 82.81 91 SER A N 1
ATOM 660 C CA . SER A 1 91 ? 5.156 0.093 -18.648 1.00 82.81 91 SER A CA 1
ATOM 661 C C . SER A 1 91 ? 4.802 0.204 -17.161 1.00 82.81 91 SER A C 1
ATOM 663 O O . SER A 1 91 ? 3.899 -0.502 -16.707 1.00 82.81 91 SER A O 1
ATOM 665 N N . ALA A 1 92 ? 5.400 1.144 -16.420 1.00 85.25 92 ALA A N 1
ATOM 666 C CA . ALA A 1 92 ? 5.013 1.430 -15.039 1.00 85.25 92 ALA A CA 1
ATOM 667 C C . ALA A 1 92 ? 3.580 1.979 -14.960 1.00 85.25 92 ALA A C 1
ATOM 669 O O . ALA A 1 92 ? 2.774 1.496 -14.162 1.00 85.25 92 ALA A O 1
ATOM 670 N N . THR A 1 93 ? 3.219 2.930 -15.831 1.00 87.94 93 THR A N 1
ATOM 671 C CA . THR A 1 93 ? 1.845 3.447 -15.922 1.00 87.94 93 THR A CA 1
ATOM 672 C C . THR A 1 93 ? 0.858 2.362 -16.354 1.00 87.94 93 THR A C 1
ATOM 674 O O . THR A 1 93 ? -0.236 2.285 -15.796 1.00 87.94 93 THR A O 1
ATOM 677 N N . ALA A 1 94 ? 1.232 1.489 -17.295 1.00 89.38 94 ALA A N 1
ATOM 678 C CA . ALA A 1 94 ? 0.392 0.369 -17.711 1.00 89.38 94 ALA A CA 1
ATOM 679 C C . ALA A 1 94 ? 0.133 -0.606 -16.551 1.00 89.38 94 ALA A C 1
ATOM 681 O O . ALA A 1 94 ? -1.013 -0.978 -16.313 1.00 89.38 94 ALA A O 1
ATOM 682 N N . CYS A 1 95 ? 1.166 -0.968 -15.785 1.00 88.38 95 CYS A N 1
ATOM 683 C CA . CYS A 1 95 ? 1.029 -1.829 -14.609 1.00 88.38 95 CYS A CA 1
ATOM 684 C C . CYS A 1 95 ? 0.145 -1.183 -13.528 1.00 88.38 95 CYS A C 1
ATOM 686 O O . CYS A 1 95 ? -0.754 -1.828 -12.987 1.00 88.38 95 CYS A O 1
ATOM 688 N N . PHE A 1 96 ? 0.328 0.117 -13.276 1.00 89.00 96 PHE A N 1
ATOM 689 C CA . PHE A 1 96 ? -0.511 0.882 -12.354 1.00 89.00 96 PHE A CA 1
ATOM 690 C C . PHE A 1 96 ? -1.986 0.904 -12.792 1.00 89.00 96 PHE A C 1
ATOM 692 O O . PHE A 1 96 ? -2.878 0.625 -11.990 1.00 89.00 96 PHE A O 1
ATOM 699 N N . ALA A 1 97 ? -2.253 1.157 -14.078 1.00 92.25 97 ALA A N 1
ATOM 700 C CA . ALA A 1 97 ? -3.603 1.151 -14.638 1.00 92.25 97 ALA A CA 1
ATOM 701 C C . ALA A 1 97 ? -4.257 -0.239 -14.568 1.00 92.25 97 ALA A C 1
ATOM 703 O O . ALA A 1 97 ? -5.434 -0.347 -14.219 1.00 92.25 97 ALA A O 1
ATOM 704 N N . ILE A 1 98 ? -3.494 -1.305 -14.834 1.00 94.75 98 ILE A N 1
ATOM 705 C CA . ILE A 1 98 ? -3.952 -2.689 -14.661 1.00 94.75 98 ILE A CA 1
ATOM 706 C C . ILE A 1 98 ? -4.297 -2.955 -13.191 1.00 94.75 98 ILE A C 1
ATOM 708 O O . ILE A 1 98 ? -5.352 -3.520 -12.915 1.00 94.75 98 ILE A O 1
ATOM 712 N N . GLY A 1 99 ? -3.470 -2.509 -12.242 1.00 91.31 99 GLY A N 1
ATOM 713 C CA . GLY A 1 99 ? -3.746 -2.631 -10.808 1.00 91.31 99 GLY A CA 1
ATOM 714 C C . GLY A 1 99 ? -5.068 -1.973 -10.397 1.00 91.31 99 GLY A C 1
ATOM 715 O O . GLY A 1 99 ? -5.880 -2.597 -9.714 1.00 91.31 99 GLY A O 1
ATOM 716 N N . ILE A 1 100 ? -5.333 -0.752 -10.876 1.00 91.50 100 ILE A N 1
ATOM 717 C CA . ILE A 1 100 ? -6.612 -0.057 -10.646 1.00 91.50 100 ILE A CA 1
ATOM 718 C C . ILE A 1 100 ? -7.776 -0.842 -11.259 1.00 91.50 100 ILE A C 1
ATOM 720 O O . ILE A 1 100 ? -8.787 -1.061 -10.591 1.00 91.50 100 ILE A O 1
ATOM 724 N N . ALA A 1 101 ? -7.634 -1.289 -12.509 1.00 94.38 101 ALA A N 1
ATOM 725 C CA . ALA A 1 101 ? -8.667 -2.058 -13.196 1.00 94.38 101 ALA A CA 1
ATOM 726 C C . ALA A 1 101 ? -8.982 -3.374 -12.467 1.00 94.38 101 ALA A C 1
ATOM 728 O O . ALA A 1 101 ? -10.149 -3.741 -12.356 1.00 94.38 101 ALA A O 1
ATOM 729 N N . LE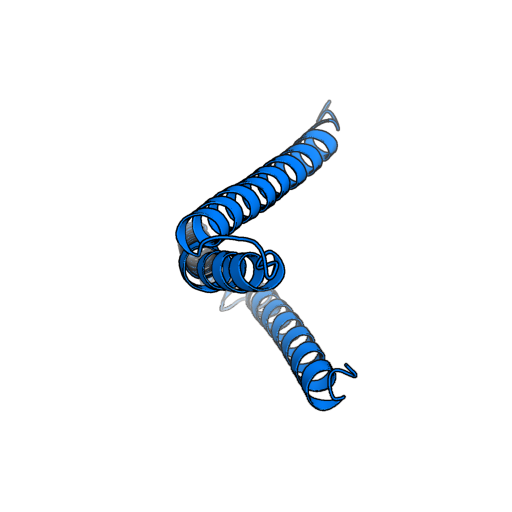U A 1 102 ? -7.971 -4.055 -11.916 1.00 94.81 102 LEU A N 1
ATOM 730 C CA . LEU A 1 102 ? -8.143 -5.269 -11.117 1.00 94.81 102 LEU A CA 1
ATOM 731 C C . LEU A 1 102 ? -8.885 -4.998 -9.804 1.00 94.81 102 LEU A C 1
ATOM 733 O O . LEU A 1 102 ? -9.813 -5.735 -9.477 1.00 94.81 102 LEU A O 1
ATOM 737 N N . ILE A 1 103 ? -8.525 -3.940 -9.068 1.00 91.62 103 ILE A N 1
ATOM 738 C CA . ILE A 1 103 ? -9.226 -3.562 -7.829 1.00 91.62 103 ILE A CA 1
ATOM 739 C C . ILE A 1 103 ? -10.688 -3.221 -8.133 1.00 91.62 103 ILE A C 1
ATOM 741 O O . ILE A 1 103 ? -11.588 -3.711 -7.453 1.00 91.62 103 ILE A O 1
ATOM 745 N N . TYR A 1 104 ? -10.933 -2.443 -9.189 1.00 92.38 104 TYR A N 1
ATOM 746 C CA . TYR A 1 104 ? -12.282 -2.101 -9.632 1.00 92.38 104 TYR A CA 1
ATOM 747 C C . TYR A 1 104 ? -13.079 -3.337 -10.068 1.00 92.38 104 TYR A C 1
ATOM 749 O O . TYR A 1 104 ? -14.252 -3.470 -9.735 1.00 92.38 104 TYR A O 1
ATOM 757 N N . PHE A 1 105 ? -12.442 -4.279 -10.767 1.00 94.25 105 PHE A N 1
ATOM 758 C CA . PHE A 1 105 ? -13.070 -5.537 -11.160 1.00 94.25 105 PHE A CA 1
ATOM 759 C C . PHE A 1 105 ? -13.451 -6.395 -9.946 1.00 94.25 105 PHE A C 1
ATOM 761 O O . PHE A 1 105 ? -14.548 -6.948 -9.916 1.00 94.25 105 PHE A O 1
ATOM 768 N N . ILE A 1 106 ? -12.584 -6.480 -8.930 1.00 92.00 106 ILE A N 1
ATOM 769 C CA . ILE A 1 106 ? -12.881 -7.183 -7.672 1.00 92.00 106 ILE A CA 1
ATOM 770 C C . ILE A 1 106 ? -14.051 -6.512 -6.945 1.00 92.00 106 ILE A C 1
ATOM 772 O O . ILE A 1 106 ? -14.948 -7.209 -6.466 1.00 92.00 106 ILE A O 1
ATOM 776 N N . ASP A 1 107 ? -14.072 -5.179 -6.887 1.00 91.56 107 ASP A N 1
ATOM 777 C CA . ASP A 1 107 ? -15.168 -4.437 -6.263 1.00 91.56 107 ASP A CA 1
ATOM 778 C C . ASP A 1 107 ? -16.489 -4.644 -7.015 1.00 91.56 107 ASP A C 1
ATOM 780 O O . ASP A 1 107 ? -17.499 -4.977 -6.402 1.00 91.56 107 ASP A O 1
ATOM 784 N N . MET A 1 108 ? -16.472 -4.590 -8.349 1.00 89.44 108 MET A N 1
ATOM 785 C CA . MET A 1 108 ? -17.632 -4.882 -9.194 1.00 89.44 108 MET A CA 1
ATOM 786 C C . MET A 1 108 ? -18.124 -6.324 -9.020 1.00 89.44 108 MET A C 1
ATOM 788 O O . MET A 1 108 ? -19.326 -6.561 -8.892 1.00 89.44 108 MET A O 1
ATOM 792 N N . ALA A 1 109 ? -17.214 -7.299 -8.975 1.00 88.94 109 ALA A N 1
ATOM 793 C CA . ALA A 1 109 ? -17.560 -8.694 -8.736 1.00 88.94 109 ALA A CA 1
ATOM 794 C C . ALA A 1 109 ? -18.216 -8.875 -7.359 1.00 88.94 109 ALA A C 1
ATOM 796 O O . ALA A 1 109 ? -19.206 -9.597 -7.240 1.00 88.94 109 ALA A O 1
ATOM 797 N N . ARG A 1 110 ? -17.733 -8.174 -6.325 1.00 79.50 110 ARG A N 1
ATOM 798 C CA . ARG A 1 110 ? -18.321 -8.219 -4.978 1.00 79.50 110 ARG A CA 1
ATOM 799 C C . ARG A 1 110 ? -19.637 -7.440 -4.877 1.00 79.50 110 ARG A C 1
ATOM 801 O O . ARG A 1 110 ? -20.556 -7.889 -4.199 1.00 79.50 110 ARG A O 1
ATOM 808 N N . GLY A 1 111 ? -19.749 -6.321 -5.586 1.00 66.88 111 GLY A N 1
ATOM 809 C CA . GLY A 1 111 ? -20.960 -5.508 -5.712 1.00 66.88 111 GLY A CA 1
ATOM 810 C C . GLY A 1 111 ? -22.061 -6.163 -6.551 1.00 66.88 111 GLY A C 1
ATOM 811 O O . GLY A 1 111 ? -23.211 -5.740 -6.483 1.00 66.88 111 GLY A O 1
ATOM 812 N N . SER A 1 112 ? -21.743 -7.229 -7.296 1.00 57.03 112 SER A N 1
ATOM 813 C CA . SER A 1 112 ? -22.716 -8.032 -8.047 1.00 57.03 112 SER A CA 1
ATOM 814 C C . SER A 1 112 ? -23.529 -9.006 -7.189 1.00 57.03 112 SER A C 1
ATOM 816 O O . SER A 1 112 ? -24.402 -9.689 -7.721 1.00 57.03 112 SER A O 1
ATOM 818 N N . HIS A 1 113 ? -23.299 -9.070 -5.870 1.00 52.25 113 HIS A N 1
ATOM 819 C CA . HIS A 1 113 ? -24.293 -9.644 -4.971 1.00 52.25 113 HIS A CA 1
ATOM 820 C C . HIS A 1 113 ? -25.401 -8.604 -4.793 1.00 52.25 113 HIS A C 1
ATOM 822 O O . HIS A 1 113 ? -25.179 -7.603 -4.104 1.00 52.25 113 HIS A O 1
ATOM 828 N N . PRO A 1 114 ? -26.575 -8.776 -5.433 1.00 53.03 114 PRO A N 1
ATOM 829 C CA . PRO A 1 114 ? -27.663 -7.856 -5.211 1.00 53.03 114 PRO A CA 1
ATOM 830 C C . PRO A 1 114 ? -27.976 -7.914 -3.720 1.00 53.03 114 PRO A C 1
ATOM 832 O O . PRO A 1 114 ? -28.349 -8.956 -3.181 1.00 53.03 114 PRO A O 1
ATOM 835 N N . SER A 1 115 ? -27.842 -6.769 -3.059 1.00 53.44 115 SER A N 1
ATOM 836 C CA . SER A 1 115 ? -28.633 -6.448 -1.878 1.00 53.44 115 SER A CA 1
ATOM 837 C C . SER A 1 115 ? -30.101 -6.396 -2.321 1.00 53.44 115 SER A C 1
ATOM 839 O O . SER A 1 115 ? -30.717 -5.343 -2.455 1.00 53.44 115 SER A O 1
ATOM 841 N N . THR A 1 116 ? -30.642 -7.554 -2.695 1.00 52.31 116 THR A N 1
ATOM 842 C CA . THR A 1 116 ? -32.067 -7.786 -2.847 1.00 52.31 116 THR A CA 1
ATOM 843 C C . THR A 1 116 ? -32.562 -8.276 -1.503 1.00 52.31 116 THR A C 1
ATOM 845 O O . THR A 1 116 ? -32.565 -9.476 -1.248 1.00 52.31 116 THR A O 1
ATOM 848 N N . LYS A 1 117 ? -33.061 -7.291 -0.751 1.00 39.03 117 LYS A N 1
ATOM 849 C CA . LYS A 1 117 ? -33.959 -7.382 0.407 1.00 39.03 117 LYS A CA 1
ATOM 850 C C . LYS A 1 117 ? -33.308 -7.629 1.761 1.00 39.03 117 LYS A C 1
ATOM 852 O O . LYS A 1 117 ? -32.685 -8.690 1.956 1.00 39.03 117 LYS A O 1
#